Protein AF-W1Y8I5-F1 (afdb_monomer_lite)

pLDDT: mean 95.29, std 3.87, range [75.44, 98.38]

InterPro domains:
  IPR000310 Orn/Lys/Arg decarboxylase, major domain [PF01276] (2-83)
  IPR011193 Ornithine/lysine/arginine decarboxylase [PTHR45229] (4-78)
  IPR015421 Pyridoxal phosphate-dependent transferase, major domain [G3DSA:3.40.640.10] (1-37)
  IPR015422 Pyridoxal phosphate-dependent transferase, small domain [G3DSA:3.90.1150.10] (38-81)
  IPR015424 Pyridoxal phosphate-dependent transferase [SSF53383] (3-78)

Foldseek 3Di:
DVVVVVVVVVVPDDPDDDPVVVVVVVVVVVCLPDPNNVVVVVVVLVVVLVVQVVQVVVCVVDDDDGDHDPDDPDDDDSDDDDD

Radius of gyration: 21.28 Å; chains: 1; bounding box: 35×25×57 Å

Secondary structure (DSSP, 8-state):
-HHHHHHHHHHHS-SS--HHHHHHHHHHHHHTSHHHHHHHHHHHHHHHHHHHHHHHHHHHHSSS-----SS-S---SSS----

Organism: NCBI:txid408170

Sequence (83 aa):
DEEAFNEAFMMHTTTSPSYPIVASVETAAAMLRGNPGKRLINRSVERALHFRKEVQRLREESDGWFFDIWQPPQVDEAECWPV

Structure (mmCIF, N/CA/C/O backbone):
data_AF-W1Y8I5-F1
#
_entry.id   AF-W1Y8I5-F1
#
loop_
_atom_site.group_PDB
_atom_site.id
_atom_site.type_symbol
_atom_site.label_atom_id
_atom_site.label_alt_id
_atom_site.label_comp_id
_atom_site.label_asym_id
_atom_site.label_entity_id
_atom_site.label_seq_id
_atom_site.pdbx_PDB_ins_code
_atom_site.Cartn_x
_atom_site.Cartn_y
_atom_site.Cartn_z
_atom_site.occupancy
_atom_site.B_iso_or_equiv
_atom_site.auth_seq_id
_atom_site.auth_comp_id
_atom_site.auth_asym_id
_atom_site.auth_atom_id
_atom_site.pdbx_PDB_model_num
ATOM 1 N N . ASP A 1 1 ? 2.184 -14.098 -26.759 1.00 78.50 1 ASP A N 1
ATOM 2 C CA . ASP A 1 1 ? 2.453 -13.283 -27.943 1.00 78.50 1 ASP A CA 1
ATOM 3 C C . ASP A 1 1 ? 2.849 -11.900 -27.456 1.00 78.50 1 ASP A C 1
ATOM 5 O O . ASP A 1 1 ? 1.999 -11.144 -26.998 1.00 78.50 1 ASP A O 1
ATOM 9 N N . GLU A 1 2 ? 4.154 -11.670 -27.333 1.00 93.00 2 GLU A N 1
ATOM 10 C CA . GLU A 1 2 ? 4.707 -10.427 -26.775 1.00 93.00 2 GLU A CA 1
ATOM 11 C C . GLU A 1 2 ? 4.370 -9.227 -27.668 1.00 93.00 2 GLU A C 1
ATOM 13 O O . GLU A 1 2 ? 4.086 -8.144 -27.162 1.00 93.00 2 GLU A O 1
ATOM 18 N N . GLU A 1 3 ? 4.299 -9.449 -28.983 1.00 95.50 3 GLU A N 1
ATOM 19 C CA . GLU A 1 3 ? 3.963 -8.430 -29.976 1.00 95.50 3 GLU A CA 1
ATOM 20 C C . GLU A 1 3 ? 2.535 -7.915 -29.782 1.00 95.50 3 GLU A C 1
ATOM 22 O O . GLU A 1 3 ? 2.342 -6.716 -29.591 1.00 95.50 3 GLU A O 1
ATOM 27 N N . ALA A 1 4 ? 1.547 -8.813 -29.699 1.00 95.44 4 ALA A N 1
ATOM 28 C CA . ALA A 1 4 ? 0.152 -8.434 -29.462 1.00 95.44 4 ALA A CA 1
ATOM 29 C C . ALA A 1 4 ? -0.048 -7.682 -28.128 1.00 95.44 4 ALA A C 1
ATOM 31 O O . ALA A 1 4 ? -0.852 -6.752 -28.040 1.00 95.44 4 ALA A O 1
ATOM 32 N N . PHE A 1 5 ? 0.693 -8.053 -27.075 1.00 97.62 5 PHE A N 1
ATOM 33 C CA . PHE A 1 5 ? 0.656 -7.322 -25.804 1.00 97.62 5 PHE A CA 1
ATOM 34 C C . PHE A 1 5 ? 1.303 -5.936 -25.924 1.00 97.62 5 PHE A C 1
ATOM 36 O O . PHE A 1 5 ? 0.766 -4.958 -25.402 1.00 97.62 5 PHE A O 1
ATOM 43 N N . ASN A 1 6 ? 2.434 -5.835 -26.626 1.00 96.75 6 ASN A N 1
ATOM 44 C CA . ASN A 1 6 ? 3.129 -4.569 -26.828 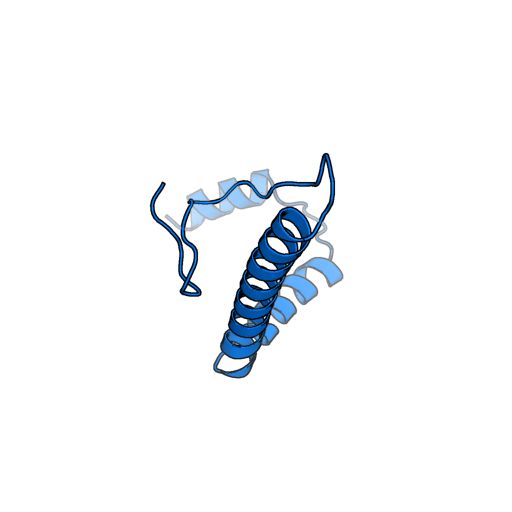1.00 96.75 6 ASN A CA 1
ATOM 45 C C . ASN A 1 6 ? 2.303 -3.595 -27.683 1.00 96.75 6 ASN A C 1
ATOM 47 O O . ASN A 1 6 ? 2.276 -2.403 -27.389 1.00 96.75 6 ASN A O 1
ATOM 51 N N . GLU A 1 7 ? 1.566 -4.085 -28.682 1.00 96.69 7 GLU A N 1
ATOM 52 C CA . GLU A 1 7 ? 0.606 -3.270 -29.433 1.00 96.69 7 GLU A CA 1
ATOM 53 C C . GLU A 1 7 ? -0.447 -2.654 -28.507 1.00 96.69 7 GLU A C 1
ATOM 55 O O . GLU A 1 7 ? -0.617 -1.434 -28.494 1.00 96.69 7 GLU A O 1
ATOM 60 N N . ALA A 1 8 ? -1.095 -3.470 -27.670 1.00 97.50 8 ALA A N 1
ATOM 61 C CA . ALA A 1 8 ? -2.074 -2.985 -26.700 1.00 97.50 8 ALA A CA 1
ATOM 62 C C . ALA A 1 8 ? -1.458 -1.997 -25.687 1.00 97.50 8 ALA A C 1
ATOM 64 O O . ALA A 1 8 ? -2.083 -0.996 -25.333 1.00 97.50 8 ALA A O 1
ATOM 65 N N . PHE A 1 9 ? -0.218 -2.233 -25.247 1.00 96.94 9 PHE A N 1
ATOM 66 C CA . PHE A 1 9 ? 0.510 -1.317 -24.365 1.00 96.94 9 PHE A CA 1
ATOM 67 C C . PHE A 1 9 ? 0.795 0.036 -25.038 1.00 96.94 9 PHE A C 1
ATOM 69 O O . PHE A 1 9 ? 0.605 1.095 -24.427 1.00 96.94 9 PHE A O 1
ATOM 76 N N . MET A 1 10 ? 1.202 0.024 -26.310 1.00 97.44 10 MET A N 1
ATOM 77 C CA . MET A 1 10 ? 1.466 1.233 -27.093 1.00 97.44 10 MET A CA 1
ATOM 78 C C . MET A 1 10 ? 0.191 2.020 -27.420 1.00 97.44 10 MET A C 1
ATOM 80 O O . MET A 1 10 ? 0.256 3.244 -27.485 1.00 97.44 10 MET A O 1
ATOM 84 N N . MET A 1 11 ? -0.975 1.370 -27.548 1.00 97.88 11 MET A N 1
ATOM 85 C CA . MET A 1 11 ? -2.258 2.068 -27.755 1.00 97.88 11 MET A CA 1
ATOM 86 C C . MET A 1 11 ? -2.610 3.043 -26.617 1.00 97.88 11 MET A C 1
ATOM 88 O O . MET A 1 11 ? -3.370 3.987 -26.831 1.00 97.88 11 MET A O 1
ATOM 92 N N . HIS A 1 12 ? -2.057 2.837 -25.417 1.00 97.94 12 HIS A N 1
ATOM 93 C CA . HIS A 1 12 ? -2.359 3.641 -24.229 1.00 97.94 12 HIS A CA 1
ATOM 94 C C . HIS A 1 12 ? -1.160 4.408 -23.660 1.00 97.94 12 HIS A C 1
ATOM 96 O O . HIS A 1 12 ? -1.340 5.257 -22.784 1.00 97.94 12 HIS A O 1
ATOM 102 N N . THR A 1 13 ? 0.052 4.150 -24.150 1.00 97.38 13 THR A N 1
ATOM 103 C CA . THR A 1 13 ? 1.265 4.816 -23.670 1.00 97.38 13 THR A CA 1
ATOM 104 C C . THR A 1 13 ? 1.629 5.972 -24.593 1.00 97.38 13 THR A C 1
ATOM 106 O O . THR A 1 13 ? 1.685 5.827 -25.809 1.00 97.38 13 THR A O 1
ATOM 109 N N . THR A 1 14 ? 1.905 7.141 -24.015 1.00 96.56 14 THR A N 1
ATOM 110 C CA . THR A 1 14 ? 2.380 8.297 -24.786 1.00 96.56 14 THR A CA 1
ATOM 111 C C . THR A 1 14 ? 3.702 7.988 -25.497 1.00 96.56 14 THR A C 1
ATOM 113 O O . THR A 1 14 ? 4.597 7.365 -24.928 1.00 96.56 14 THR A O 1
ATOM 116 N N . THR A 1 15 ? 3.871 8.504 -26.715 1.00 97.12 15 THR A N 1
ATOM 117 C CA . THR A 1 15 ? 5.142 8.446 -27.458 1.00 97.12 15 THR A CA 1
ATOM 118 C C . THR A 1 15 ? 6.217 9.369 -26.871 1.00 97.12 15 THR A C 1
ATOM 120 O O . THR A 1 15 ? 7.366 9.340 -27.304 1.00 97.12 15 THR A O 1
ATOM 123 N N . SER A 1 16 ? 5.865 10.206 -25.890 1.00 97.69 16 SER A N 1
ATOM 124 C CA . SER A 1 16 ? 6.775 11.094 -25.158 1.00 97.69 16 SER A CA 1
ATOM 125 C C . SER A 1 16 ? 6.612 10.886 -23.646 1.00 97.69 16 SER A C 1
ATOM 127 O O . SER A 1 16 ? 5.942 11.681 -22.980 1.00 97.69 16 SER A O 1
ATOM 129 N N . PRO A 1 17 ? 7.160 9.791 -23.087 1.00 96.38 17 PRO A N 1
ATOM 130 C CA . PRO A 1 17 ? 7.011 9.473 -21.672 1.00 96.38 17 PRO A CA 1
ATOM 131 C C . PRO A 1 17 ? 7.810 10.428 -20.779 1.00 96.38 17 PRO A C 1
ATOM 133 O O . PRO A 1 17 ? 8.883 10.918 -21.132 1.00 96.38 17 PRO A O 1
ATOM 136 N N . SER A 1 18 ? 7.302 10.655 -19.567 1.00 98.12 18 SER A N 1
ATOM 137 C CA . SER A 1 18 ? 8.012 11.419 -18.540 1.00 98.12 18 SER A CA 1
ATOM 138 C C . SER A 1 18 ? 9.063 10.543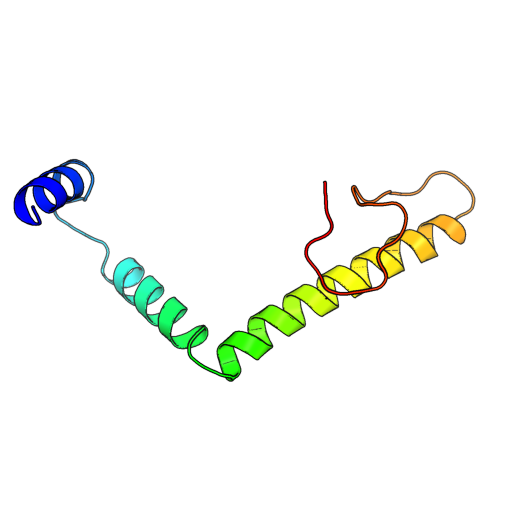 -17.860 1.00 98.12 18 SER A C 1
ATOM 140 O O . SER A 1 18 ? 8.738 9.698 -17.025 1.00 98.12 18 SER A O 1
ATOM 142 N N . TYR A 1 19 ? 10.337 10.762 -18.185 1.00 97.81 19 TYR A N 1
ATOM 143 C CA . TYR A 1 19 ? 11.461 10.038 -17.579 1.00 97.81 19 TYR A CA 1
ATOM 144 C C . TYR A 1 19 ? 11.511 10.126 -16.044 1.00 97.81 19 TYR A C 1
ATOM 146 O O . TYR A 1 19 ? 11.781 9.100 -15.422 1.00 97.81 19 TYR A O 1
ATOM 154 N N . PRO A 1 20 ? 11.198 11.269 -15.395 1.00 98.38 20 PRO A N 1
ATOM 155 C CA . PRO A 1 20 ? 11.079 11.315 -13.938 1.00 98.38 20 PRO A CA 1
ATOM 156 C C . PRO A 1 20 ? 10.050 10.328 -13.368 1.00 98.38 20 PRO A C 1
ATOM 158 O O . PRO A 1 20 ? 10.277 9.760 -12.303 1.00 98.38 20 PRO A O 1
ATOM 161 N N . ILE A 1 21 ? 8.939 10.091 -14.076 1.00 97.94 21 ILE A N 1
ATOM 162 C CA . ILE A 1 21 ? 7.924 9.108 -13.666 1.00 97.94 21 ILE A CA 1
ATOM 163 C C . ILE A 1 21 ? 8.442 7.683 -13.886 1.00 97.94 21 ILE A C 1
ATOM 165 O O . ILE A 1 21 ? 8.282 6.834 -13.018 1.00 97.94 21 ILE A O 1
ATOM 169 N N . VAL A 1 22 ? 9.118 7.417 -15.005 1.00 97.56 22 VAL A N 1
ATOM 170 C CA . VAL A 1 22 ? 9.722 6.096 -15.259 1.00 97.56 22 VAL A CA 1
ATOM 171 C C . VAL A 1 22 ? 10.760 5.754 -14.180 1.00 97.56 22 VAL A C 1
ATOM 173 O O . VAL A 1 22 ? 10.710 4.679 -13.583 1.00 97.56 22 VAL A O 1
ATOM 176 N N . ALA A 1 23 ? 11.648 6.698 -13.859 1.00 98.12 23 ALA A N 1
ATOM 177 C CA . ALA A 1 23 ? 12.666 6.526 -12.826 1.00 98.12 23 ALA A CA 1
ATOM 178 C C . ALA A 1 23 ? 12.067 6.371 -11.417 1.00 98.12 23 ALA A C 1
ATOM 180 O O . ALA A 1 23 ? 12.611 5.631 -10.593 1.00 98.12 23 ALA A O 1
ATOM 181 N N . SER A 1 24 ? 10.944 7.036 -11.115 1.00 98.38 24 SER A N 1
ATOM 182 C CA . SER A 1 24 ? 10.294 6.907 -9.806 1.00 98.38 24 SER A CA 1
ATOM 183 C C . SER A 1 24 ? 9.687 5.518 -9.600 1.00 98.38 24 SER A C 1
ATOM 185 O O . SER A 1 24 ? 9.780 4.986 -8.494 1.00 98.38 24 SER A O 1
ATOM 187 N N . VAL A 1 25 ? 9.153 4.892 -10.655 1.00 97.94 25 VAL A N 1
ATOM 188 C CA . VAL A 1 25 ? 8.643 3.511 -10.609 1.00 97.94 25 VAL A CA 1
ATOM 189 C C . VAL A 1 25 ? 9.773 2.520 -10.315 1.00 97.94 25 VAL A C 1
ATOM 191 O O . VAL A 1 25 ? 9.633 1.674 -9.428 1.00 97.94 25 VAL A O 1
ATOM 194 N N . GLU A 1 26 ? 10.921 2.651 -10.985 1.00 98.12 26 GLU A N 1
ATOM 195 C CA . GLU A 1 26 ? 12.090 1.803 -10.707 1.00 98.12 26 GLU A CA 1
ATOM 196 C C . GLU A 1 26 ? 12.639 2.039 -9.290 1.00 98.12 26 GLU A C 1
ATOM 198 O O . GLU A 1 26 ? 12.953 1.093 -8.561 1.00 98.12 26 GLU A O 1
ATOM 203 N N . THR A 1 27 ? 12.676 3.299 -8.855 1.00 98.12 27 THR A N 1
ATOM 204 C CA . THR A 1 27 ? 13.096 3.663 -7.497 1.00 98.12 27 THR A CA 1
ATOM 205 C C . THR A 1 27 ? 12.164 3.059 -6.447 1.00 98.12 27 THR A C 1
ATOM 207 O O . THR A 1 27 ? 12.641 2.502 -5.459 1.00 98.12 27 THR A O 1
ATOM 210 N N . ALA A 1 28 ? 10.846 3.093 -6.660 1.00 97.94 28 ALA A N 1
ATOM 211 C CA . ALA A 1 28 ? 9.875 2.469 -5.763 1.00 97.94 28 ALA A CA 1
ATOM 212 C C . ALA A 1 28 ? 10.090 0.948 -5.665 1.00 97.94 28 ALA A C 1
ATOM 214 O O . ALA A 1 28 ? 10.084 0.390 -4.563 1.00 97.94 28 ALA A O 1
ATOM 215 N N . ALA A 1 29 ? 10.372 0.277 -6.786 1.00 97.62 29 ALA A N 1
ATOM 216 C CA . ALA A 1 29 ? 10.728 -1.141 -6.781 1.00 97.62 29 ALA A CA 1
ATOM 217 C C . ALA A 1 29 ? 12.029 -1.406 -5.998 1.00 97.62 29 ALA A C 1
ATOM 219 O O . ALA A 1 29 ? 12.118 -2.384 -5.249 1.00 97.62 29 ALA A O 1
ATOM 220 N N . ALA A 1 30 ? 13.027 -0.525 -6.115 1.00 97.56 30 ALA A N 1
ATOM 221 C CA . ALA A 1 30 ? 14.266 -0.614 -5.345 1.00 97.56 30 ALA A CA 1
ATOM 222 C C . ALA A 1 30 ? 14.039 -0.392 -3.837 1.00 97.56 30 ALA A C 1
ATOM 224 O O . ALA A 1 30 ? 14.597 -1.133 -3.026 1.00 97.56 30 ALA A O 1
ATOM 225 N N . MET A 1 31 ? 13.177 0.555 -3.449 1.00 97.69 31 MET A N 1
ATOM 226 C CA . MET A 1 31 ? 12.806 0.811 -2.048 1.00 97.69 31 MET A CA 1
ATOM 227 C C . MET A 1 31 ? 12.146 -0.405 -1.385 1.00 97.69 31 MET A C 1
ATOM 229 O O . MET A 1 31 ? 12.360 -0.663 -0.199 1.00 97.69 31 MET A O 1
ATOM 233 N N . LEU A 1 32 ? 11.357 -1.163 -2.150 1.00 97.25 32 LEU A N 1
ATOM 234 C CA . LEU A 1 32 ? 10.649 -2.350 -1.668 1.00 97.25 32 LEU A CA 1
ATOM 235 C C . LEU A 1 32 ? 11.491 -3.634 -1.726 1.00 97.25 32 LEU A C 1
ATOM 237 O O . LEU A 1 32 ? 11.058 -4.681 -1.238 1.00 97.25 32 LEU A O 1
ATOM 241 N N . ARG A 1 33 ? 12.708 -3.582 -2.274 1.00 96.62 33 ARG A N 1
ATOM 242 C CA . ARG A 1 33 ? 13.546 -4.769 -2.450 1.00 96.62 33 ARG A CA 1
ATOM 243 C C . ARG A 1 33 ? 14.119 -5.260 -1.115 1.00 96.62 33 ARG A C 1
ATOM 245 O O . ARG A 1 33 ? 14.765 -4.529 -0.365 1.00 96.62 33 ARG A O 1
ATOM 252 N N . GLY A 1 34 ? 13.944 -6.554 -0.849 1.00 97.12 34 GLY A N 1
ATOM 253 C CA . GLY A 1 34 ? 14.572 -7.248 0.277 1.00 97.12 34 GLY A CA 1
ATOM 254 C C . GLY A 1 34 ? 14.053 -6.830 1.659 1.00 97.12 34 GLY A C 1
ATOM 255 O O . GLY A 1 34 ? 12.921 -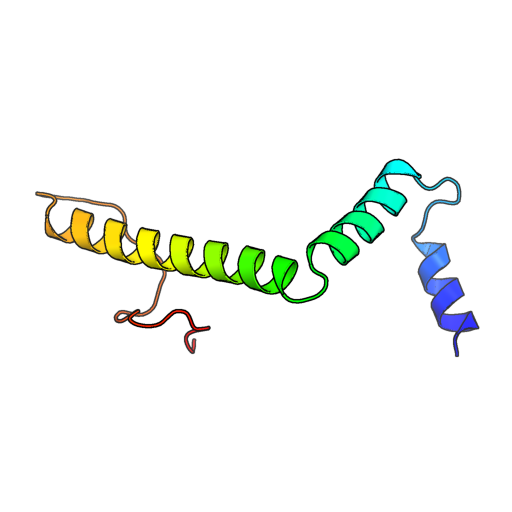6.380 1.831 1.00 97.12 34 GLY A O 1
ATOM 256 N N . ASN A 1 35 ? 14.891 -7.017 2.681 1.00 97.44 35 ASN A N 1
ATOM 257 C CA . ASN A 1 35 ? 14.517 -6.782 4.080 1.00 97.44 35 ASN A CA 1
ATOM 258 C C . ASN A 1 35 ? 14.193 -5.314 4.424 1.00 97.44 35 ASN A C 1
ATOM 260 O O . ASN A 1 35 ? 13.304 -5.094 5.248 1.00 97.44 35 ASN A O 1
ATOM 264 N N . PRO A 1 36 ? 14.860 -4.286 3.856 1.00 95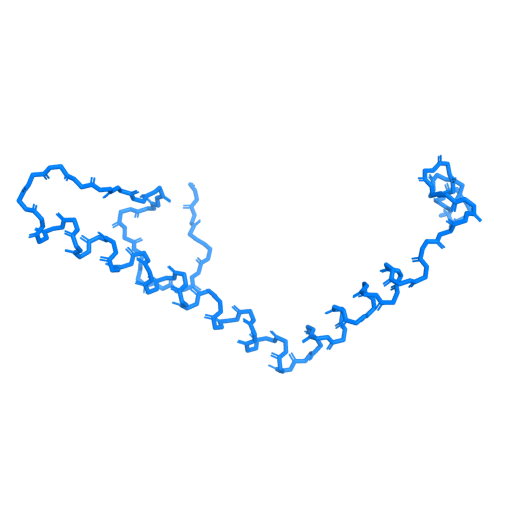.69 36 PRO A N 1
ATOM 265 C CA . PRO A 1 36 ? 14.443 -2.897 4.047 1.00 95.69 36 PRO A CA 1
ATOM 266 C C . PRO A 1 36 ? 12.996 -2.645 3.603 1.00 95.69 36 PRO A C 1
ATOM 268 O O . PRO A 1 36 ? 12.229 -2.084 4.384 1.00 95.69 36 PRO A O 1
ATOM 271 N N . GLY A 1 37 ? 12.607 -3.147 2.427 1.00 97.12 37 GLY A N 1
ATOM 272 C CA . GLY A 1 37 ? 11.242 -3.033 1.913 1.00 97.12 37 GLY A CA 1
ATOM 273 C C . GLY A 1 37 ? 10.208 -3.733 2.792 1.00 97.12 37 GLY A C 1
ATOM 274 O O . GLY A 1 37 ? 9.218 -3.120 3.187 1.00 97.12 37 GLY A O 1
ATOM 275 N N . LYS A 1 38 ? 10.481 -4.979 3.206 1.00 97.25 38 LYS A N 1
ATOM 276 C CA . LYS A 1 38 ? 9.614 -5.708 4.153 1.00 97.25 38 LYS A CA 1
ATOM 277 C C . LYS A 1 38 ? 9.398 -4.930 5.454 1.00 97.25 38 LYS A C 1
ATOM 279 O O . LYS A 1 38 ? 8.272 -4.812 5.922 1.00 97.25 38 LYS A O 1
ATOM 284 N N . ARG A 1 39 ? 10.460 -4.342 6.019 1.00 97.38 39 ARG A N 1
ATOM 285 C CA . ARG A 1 39 ? 10.358 -3.513 7.234 1.00 97.38 39 ARG A CA 1
ATOM 286 C C . ARG A 1 39 ? 9.533 -2.247 7.013 1.00 97.38 39 ARG A C 1
ATOM 288 O O . ARG A 1 39 ? 8.825 -1.842 7.928 1.00 97.38 39 ARG A O 1
ATOM 295 N N . LEU A 1 40 ? 9.634 -1.614 5.842 1.00 96.81 40 LEU A N 1
ATOM 296 C CA . LEU A 1 40 ? 8.853 -0.419 5.515 1.00 96.81 40 LEU A CA 1
ATOM 297 C C . LEU A 1 40 ? 7.348 -0.724 5.523 1.00 96.81 40 LEU A C 1
ATOM 299 O O . LEU A 1 40 ? 6.576 0.002 6.153 1.00 96.81 40 LEU A O 1
ATOM 303 N N . ILE A 1 41 ? 6.951 -1.827 4.884 1.00 97.50 41 ILE A N 1
ATOM 304 C CA . ILE A 1 41 ? 5.553 -2.269 4.840 1.00 97.50 41 ILE A CA 1
ATOM 305 C C . ILE A 1 41 ? 5.075 -2.708 6.226 1.00 97.50 41 ILE A C 1
ATOM 307 O O . ILE A 1 41 ? 4.082 -2.171 6.711 1.00 97.50 41 ILE A O 1
ATOM 311 N N . ASN A 1 42 ? 5.814 -3.585 6.913 1.00 96.62 42 ASN A N 1
ATOM 312 C CA . ASN A 1 42 ? 5.411 -4.092 8.230 1.00 96.62 42 ASN A CA 1
ATOM 313 C C . ASN A 1 42 ? 5.218 -2.968 9.251 1.00 96.62 42 ASN A C 1
ATOM 315 O O . ASN A 1 42 ? 4.200 -2.931 9.929 1.00 96.62 42 ASN A O 1
ATOM 319 N N . ARG A 1 43 ? 6.120 -1.977 9.290 1.00 96.56 43 ARG A N 1
ATOM 320 C CA . ARG A 1 43 ? 5.959 -0.806 10.170 1.00 96.56 43 ARG A CA 1
ATOM 321 C C . ARG A 1 43 ? 4.696 -0.010 9.862 1.00 96.56 43 ARG A C 1
ATOM 323 O O . ARG A 1 43 ? 4.111 0.575 10.768 1.00 96.56 43 ARG A O 1
ATOM 330 N N . SER A 1 44 ? 4.304 0.066 8.593 1.00 97.25 44 SER A N 1
ATOM 331 C CA . SER A 1 44 ? 3.092 0.778 8.182 1.00 97.25 44 SER A CA 1
ATOM 332 C C . SER A 1 44 ? 1.842 0.021 8.638 1.00 97.25 44 SER A C 1
ATOM 334 O O . SER A 1 44 ? 0.926 0.637 9.180 1.00 97.25 44 SER A O 1
ATOM 336 N N . VAL A 1 45 ? 1.844 -1.310 8.513 1.00 97.19 45 VAL A N 1
ATOM 337 C CA . VAL A 1 45 ? 0.767 -2.188 9.002 1.00 97.19 45 VAL A CA 1
ATOM 338 C C . VAL A 1 45 ? 0.662 -2.143 10.531 1.00 97.19 45 VAL A C 1
ATOM 340 O O . VAL A 1 45 ? -0.421 -1.918 11.061 1.00 97.19 45 VAL A O 1
ATOM 343 N N . GLU A 1 46 ? 1.780 -2.265 11.248 1.00 96.50 46 GLU A N 1
ATOM 344 C CA . GLU A 1 46 ? 1.831 -2.191 12.716 1.00 96.50 46 GLU A CA 1
ATOM 345 C C . GLU A 1 46 ? 1.311 -0.844 13.238 1.00 96.50 46 GLU A C 1
ATOM 347 O O . GLU A 1 46 ? 0.527 -0.802 14.186 1.00 96.50 46 GLU A O 1
ATOM 352 N N . ARG A 1 47 ? 1.690 0.271 12.596 1.00 97.31 47 ARG A N 1
ATOM 353 C CA . ARG A 1 47 ? 1.172 1.603 12.950 1.00 97.31 47 ARG A CA 1
ATOM 354 C C . ARG A 1 47 ? -0.322 1.730 12.681 1.00 97.31 47 ARG A C 1
ATOM 356 O O . ARG A 1 47 ? -1.020 2.337 13.489 1.00 97.31 47 ARG A O 1
ATOM 363 N N . ALA A 1 48 ? -0.813 1.169 11.577 1.00 97.00 48 ALA A N 1
ATOM 364 C CA . ALA A 1 48 ? -2.240 1.163 11.278 1.00 97.00 48 ALA A CA 1
ATOM 365 C C . ALA A 1 48 ? -3.024 0.350 12.322 1.00 97.00 48 ALA A C 1
ATOM 367 O O . ALA A 1 48 ? -4.059 0.815 12.794 1.00 97.00 48 ALA A O 1
ATOM 368 N N . LEU A 1 49 ? -2.517 -0.815 12.737 1.00 96.25 49 LEU A N 1
ATOM 369 C CA . LEU A 1 49 ? -3.115 -1.612 13.811 1.00 96.25 49 LEU A CA 1
ATOM 370 C C . LEU A 1 49 ? -3.111 -0.859 15.147 1.00 96.25 49 LEU A C 1
ATOM 372 O O . LEU A 1 49 ? -4.130 -0.812 15.832 1.00 96.25 49 LEU A O 1
ATOM 376 N N . HIS A 1 50 ? -1.990 -0.228 15.500 1.00 96.25 50 HIS A N 1
ATOM 377 C CA . HIS A 1 50 ? -1.896 0.581 16.713 1.00 96.25 50 HIS A CA 1
ATOM 378 C C . HIS A 1 50 ? -2.907 1.735 16.701 1.00 96.25 50 HIS A C 1
ATOM 380 O O . HIS A 1 50 ? -3.608 1.950 17.684 1.00 96.25 50 HIS A O 1
ATOM 386 N N . PHE A 1 51 ? -3.031 2.451 15.579 1.00 96.44 51 PHE A N 1
ATOM 387 C CA . PHE A 1 51 ? -4.031 3.507 15.419 1.00 96.44 51 PHE A CA 1
ATOM 388 C C . PHE A 1 51 ? -5.460 2.976 15.597 1.00 96.44 51 PHE A C 1
ATOM 390 O O . PHE A 1 51 ? -6.273 3.613 16.261 1.00 96.44 51 PHE A O 1
ATOM 397 N N . ARG A 1 52 ? -5.759 1.786 15.062 1.00 96.19 52 ARG A N 1
ATOM 398 C CA . ARG A 1 52 ? -7.075 1.152 15.214 1.00 96.19 52 ARG A CA 1
ATOM 399 C C . ARG A 1 52 ? -7.424 0.864 16.669 1.00 96.19 52 ARG A C 1
ATOM 401 O O . ARG A 1 52 ? -8.524 1.196 17.104 1.00 96.19 52 ARG A O 1
ATOM 408 N N . LYS A 1 53 ? -6.482 0.281 17.413 1.00 94.75 53 LYS A N 1
ATOM 409 C CA . LYS A 1 53 ? -6.642 0.007 18.849 1.00 94.75 53 LYS A CA 1
ATOM 410 C C . LYS A 1 53 ? -6.816 1.302 19.641 1.00 94.75 53 LYS A C 1
ATOM 412 O O . LYS A 1 53 ? -7.671 1.371 20.514 1.00 94.75 53 LYS A O 1
ATOM 417 N N . GLU A 1 54 ? -6.071 2.342 19.280 1.00 96.00 54 GLU A N 1
ATOM 418 C CA . GLU A 1 54 ? -6.136 3.633 19.960 1.00 96.00 54 GLU A CA 1
ATOM 419 C C . GLU A 1 54 ? -7.479 4.346 19.769 1.00 96.00 54 GLU A C 1
ATOM 421 O O . GLU A 1 54 ? -8.022 4.897 20.722 1.00 96.00 54 GLU A O 1
ATOM 426 N N . VAL A 1 55 ? -8.064 4.299 18.569 1.00 95.75 55 VAL A N 1
ATOM 427 C CA . VAL A 1 55 ? -9.397 4.877 18.337 1.00 95.75 55 VAL A CA 1
ATOM 428 C C . VAL A 1 55 ? -10.479 4.125 19.112 1.00 95.75 55 VAL A C 1
ATOM 430 O O . VAL A 1 55 ? -11.367 4.772 19.660 1.00 95.75 55 VAL A O 1
ATOM 433 N N . GLN A 1 56 ? -10.399 2.792 19.204 1.00 94.50 56 GLN A N 1
ATOM 434 C CA . GLN A 1 56 ? -11.337 2.008 20.022 1.00 94.50 56 GLN A CA 1
ATOM 435 C C . GLN A 1 56 ? -11.180 2.322 21.516 1.00 94.50 56 GLN A C 1
ATOM 437 O O . GLN A 1 56 ? -12.168 2.608 22.183 1.00 94.50 56 GLN A O 1
ATOM 442 N N . ARG A 1 57 ? -9.941 2.394 22.017 1.00 95.19 57 ARG A N 1
ATOM 443 C CA . ARG A 1 57 ? -9.653 2.807 23.399 1.00 95.19 57 ARG A CA 1
ATOM 444 C C . ARG A 1 57 ? -10.239 4.188 23.710 1.00 95.19 57 ARG A C 1
ATOM 446 O O . ARG A 1 57 ? -10.943 4.358 24.697 1.00 95.19 57 ARG A O 1
ATOM 453 N N . LEU A 1 58 ? -9.994 5.174 22.843 1.00 96.56 58 LEU A N 1
ATOM 454 C CA . LEU A 1 58 ? -10.518 6.533 23.019 1.00 96.56 58 LEU A CA 1
ATOM 455 C C . LEU A 1 58 ? -12.045 6.591 22.928 1.00 96.56 58 LEU A C 1
ATOM 457 O O . LEU A 1 58 ? -12.656 7.400 23.619 1.00 96.56 58 LEU A O 1
ATOM 461 N N . ARG A 1 59 ? -12.666 5.744 22.102 1.00 94.88 59 ARG A N 1
ATOM 462 C CA . ARG A 1 59 ? -14.125 5.618 22.028 1.00 94.88 59 ARG A CA 1
ATOM 463 C C . ARG A 1 59 ? -14.713 5.123 23.348 1.00 94.88 59 ARG A C 1
ATOM 465 O O . ARG A 1 59 ? -15.726 5.662 23.774 1.00 94.88 59 ARG A O 1
ATOM 472 N N . GLU A 1 60 ? -14.094 4.125 23.973 1.00 94.06 60 GLU A N 1
ATOM 473 C CA . GLU A 1 60 ? -14.525 3.576 25.268 1.00 94.06 60 GLU A CA 1
ATOM 474 C C . GLU A 1 60 ? -14.346 4.575 26.419 1.00 94.06 60 GLU A C 1
ATOM 476 O O . GLU A 1 60 ? -15.158 4.610 27.340 1.00 94.06 60 GLU A O 1
ATOM 481 N N . GLU A 1 61 ? -13.302 5.404 26.356 1.00 96.75 61 GLU A N 1
ATOM 482 C CA . GLU A 1 61 ? -13.002 6.433 27.361 1.00 96.75 61 GLU A CA 1
ATOM 483 C C . GLU A 1 61 ? -13.789 7.740 27.168 1.00 96.75 61 GLU A C 1
ATOM 485 O O . GLU A 1 61 ? -13.771 8.602 28.048 1.00 96.75 61 GLU A O 1
ATOM 490 N N . SER A 1 62 ? -14.443 7.928 26.020 1.00 96.19 62 SER A N 1
ATOM 491 C CA . SER A 1 62 ? -15.148 9.171 25.703 1.00 96.19 62 SER A CA 1
ATOM 492 C C . SER A 1 62 ? -16.575 9.169 26.242 1.00 96.19 62 SER A C 1
ATOM 494 O O . SER A 1 62 ? -17.392 8.321 25.887 1.00 96.19 62 SER A O 1
ATOM 496 N N . ASP A 1 63 ? -16.918 10.201 27.011 1.00 93.56 63 ASP A N 1
ATOM 497 C CA . ASP A 1 63 ? -18.292 10.445 27.445 1.00 93.56 63 ASP A CA 1
ATOM 498 C C . ASP A 1 63 ? -19.122 11.038 26.292 1.00 93.56 63 ASP A C 1
ATOM 500 O O . ASP A 1 63 ? -19.145 12.250 26.061 1.00 93.56 63 ASP A O 1
ATOM 504 N N . GLY A 1 64 ? -19.819 10.177 25.548 1.00 94.25 64 GLY A N 1
ATOM 505 C CA . GLY A 1 64 ? -20.759 10.574 24.499 1.00 94.25 64 GLY A CA 1
ATOM 506 C C . GLY A 1 64 ? -20.434 9.978 23.132 1.00 94.25 64 GLY A C 1
ATOM 507 O O . GLY A 1 64 ? -19.976 8.847 23.015 1.00 94.25 64 GLY A O 1
ATOM 508 N N . TRP A 1 65 ? -20.742 10.718 22.066 1.00 95.69 65 TRP A N 1
ATOM 509 C CA . TRP A 1 65 ? -20.454 10.261 20.708 1.00 95.69 65 TRP A CA 1
ATOM 510 C C . TRP A 1 65 ? -18.957 10.367 20.399 1.00 95.69 65 TRP A C 1
ATOM 512 O O . TRP A 1 65 ? -18.333 11.394 20.667 1.00 95.69 65 TRP A O 1
ATOM 522 N N . PHE A 1 66 ? -18.410 9.334 19.759 1.00 96.62 66 PHE A N 1
ATOM 523 C CA . PHE A 1 66 ? -17.045 9.321 19.247 1.00 96.62 66 PHE A CA 1
ATOM 524 C C . PHE A 1 66 ? -16.972 8.618 17.885 1.00 96.62 66 PHE A C 1
ATOM 526 O O . PHE A 1 66 ? -17.899 7.911 17.474 1.00 96.62 66 PHE A O 1
ATOM 533 N N . PHE A 1 67 ? -15.853 8.803 17.183 1.00 96.25 67 PHE A N 1
ATOM 534 C CA . PHE A 1 67 ? -15.583 8.124 15.919 1.00 96.25 67 PHE A CA 1
ATOM 535 C C . PHE A 1 67 ? -15.558 6.597 16.082 1.00 96.25 67 PHE A C 1
ATOM 537 O O . PHE A 1 67 ? -15.298 6.060 17.160 1.00 96.25 67 PHE A O 1
ATOM 544 N N . ASP A 1 68 ? -15.840 5.895 14.987 1.00 94.06 68 ASP A N 1
ATOM 545 C CA . ASP A 1 68 ? -15.655 4.449 14.878 1.00 94.06 68 ASP A CA 1
ATOM 546 C C . ASP A 1 68 ? -14.747 4.122 13.701 1.00 94.06 68 ASP A C 1
ATOM 548 O O . ASP A 1 68 ? -14.558 4.938 12.791 1.00 94.06 68 ASP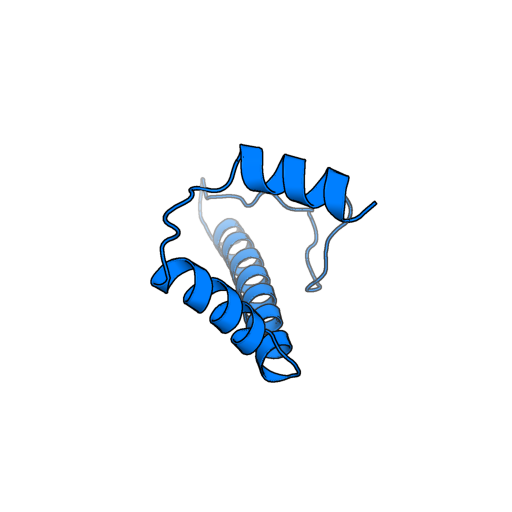 A O 1
ATOM 552 N N . ILE A 1 69 ? -14.237 2.899 13.691 1.00 95.00 69 ILE A N 1
ATOM 553 C CA . ILE A 1 69 ? -13.467 2.367 12.579 1.00 95.00 69 ILE A CA 1
ATOM 554 C C . ILE A 1 69 ? -14.246 1.232 11.935 1.00 95.00 69 ILE A C 1
ATOM 556 O O . ILE A 1 69 ? -14.708 0.316 12.604 1.00 95.00 69 ILE A O 1
ATOM 560 N N . TRP A 1 70 ? -14.324 1.256 10.606 1.00 94.81 70 TRP A N 1
ATOM 561 C CA . TRP A 1 70 ? -14.829 0.121 9.847 1.00 94.81 70 TRP A CA 1
ATOM 562 C C . TRP A 1 70 ? -13.808 -1.027 9.884 1.00 94.81 70 TRP A C 1
ATOM 564 O O . TRP A 1 70 ? -12.757 -0.968 9.232 1.00 94.81 70 TRP A O 1
ATOM 574 N N . GLN A 1 71 ? -14.079 -2.019 10.733 1.00 94.12 71 GLN A N 1
ATOM 575 C CA . GLN A 1 71 ? -13.246 -3.199 10.976 1.00 94.12 71 GLN A CA 1
ATOM 576 C C . GLN A 1 71 ? -14.047 -4.315 11.672 1.00 94.12 71 GLN A C 1
ATOM 578 O O . GLN A 1 71 ? -15.138 -4.041 12.180 1.00 94.12 71 GLN A O 1
ATOM 583 N N . PRO A 1 72 ? -13.519 -5.552 11.732 1.00 93.44 72 PRO A N 1
ATOM 584 C CA . PRO A 1 72 ? -14.092 -6.609 12.561 1.00 93.44 72 PRO A CA 1
ATOM 585 C C . PRO A 1 72 ? -14.130 -6.232 14.053 1.00 93.44 72 PRO A C 1
ATOM 587 O O . PRO A 1 72 ? -13.338 -5.391 14.487 1.00 93.44 72 PRO A O 1
ATOM 590 N N . PRO A 1 73 ? -14.988 -6.876 14.866 1.00 89.25 73 PRO A N 1
ATOM 591 C CA . PRO A 1 73 ? -15.093 -6.554 16.290 1.00 89.25 73 PRO A CA 1
ATOM 592 C C . PRO A 1 73 ? -13.807 -6.830 17.085 1.00 89.25 73 PRO A C 1
ATOM 594 O O . PRO A 1 73 ? -13.544 -6.146 18.069 1.00 89.25 73 PRO A O 1
ATOM 597 N N . GLN A 1 74 ? -12.995 -7.805 16.662 1.00 87.00 74 GLN A N 1
ATOM 598 C CA . GLN A 1 74 ? -11.699 -8.124 17.263 1.00 87.00 74 GLN A CA 1
ATOM 599 C C . GLN A 1 74 ? -10.578 -7.989 16.230 1.00 87.00 74 GLN A C 1
ATOM 601 O O . GLN A 1 74 ? -10.669 -8.530 15.129 1.00 87.00 74 GLN A O 1
ATOM 606 N N . VAL A 1 75 ? -9.517 -7.267 16.599 1.00 89.12 75 VAL A N 1
ATOM 607 C CA . VAL A 1 75 ? -8.343 -7.002 15.753 1.00 89.12 75 VAL A CA 1
ATOM 608 C C . VAL A 1 75 ? -7.061 -7.120 16.580 1.00 89.12 75 VAL A C 1
ATOM 610 O O . VAL A 1 75 ? -6.447 -6.131 16.987 1.00 89.12 75 VAL A O 1
ATOM 613 N N . ASP A 1 76 ? -6.660 -8.354 16.873 1.00 86.88 76 ASP A N 1
ATOM 614 C CA . ASP A 1 76 ? -5.521 -8.616 17.760 1.00 86.88 76 ASP A CA 1
ATOM 615 C C . ASP A 1 76 ? -4.186 -8.604 17.019 1.00 86.88 76 ASP A C 1
ATOM 617 O O . ASP A 1 76 ? -3.223 -7.988 17.498 1.00 86.88 76 ASP A O 1
ATOM 621 N N . GLU A 1 77 ? -4.165 -9.199 15.826 1.00 90.44 77 GLU A N 1
ATOM 622 C CA . GLU A 1 77 ? -2.967 -9.423 15.023 1.00 90.44 77 GLU A CA 1
ATOM 623 C C . GLU A 1 77 ? -2.925 -8.570 13.749 1.00 90.44 77 GLU A C 1
ATOM 625 O O . GLU A 1 77 ? -3.942 -8.123 13.214 1.00 90.44 77 GLU A O 1
ATOM 630 N N . ALA A 1 78 ? -1.702 -8.326 13.271 1.00 90.19 78 ALA A N 1
ATOM 631 C CA . ALA A 1 78 ? -1.415 -7.579 12.051 1.00 90.19 78 ALA A CA 1
ATOM 632 C C . ALA A 1 78 ? -1.563 -8.482 10.818 1.00 90.19 78 ALA A C 1
ATOM 634 O O . ALA A 1 78 ? -0.580 -8.831 10.162 1.00 90.19 78 ALA A O 1
ATOM 635 N N . GLU A 1 79 ? -2.800 -8.856 10.517 1.00 91.94 79 GLU A N 1
ATOM 636 C CA . GLU A 1 79 ? -3.156 -9.729 9.401 1.00 91.94 79 GLU A CA 1
ATOM 637 C C . GL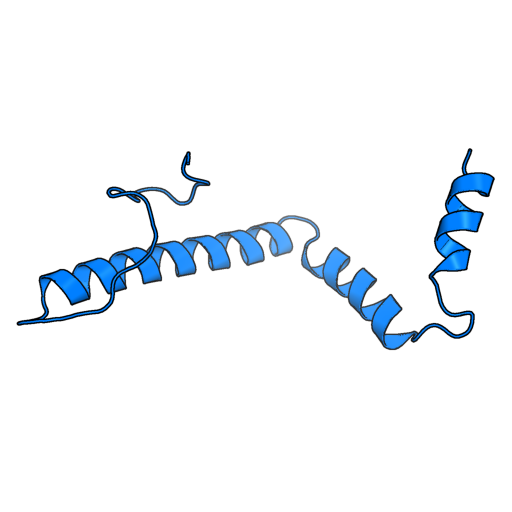U A 1 79 ? -4.242 -9.115 8.507 1.00 91.94 79 GLU A C 1
ATOM 639 O O . GLU A 1 79 ? -4.833 -8.076 8.812 1.00 91.94 79 GLU A O 1
ATOM 644 N N . CYS A 1 80 ? -4.495 -9.751 7.365 1.00 94.50 80 CYS A N 1
ATOM 645 C CA . CYS A 1 80 ? -5.652 -9.428 6.541 1.00 94.50 80 CYS A CA 1
ATOM 646 C C . CYS A 1 80 ? -6.865 -10.183 7.086 1.00 94.50 80 CYS A C 1
ATOM 648 O O . CYS A 1 80 ? -7.010 -11.376 6.827 1.00 94.50 80 CYS A O 1
ATOM 650 N N . TRP A 1 81 ? -7.721 -9.489 7.834 1.00 92.94 81 TRP A N 1
ATOM 651 C CA . TRP A 1 81 ? -8.898 -10.109 8.436 1.00 92.94 81 TRP A CA 1
ATOM 652 C C . TRP A 1 81 ? -9.900 -10.592 7.377 1.00 92.94 81 TRP A C 1
ATOM 654 O O . TRP A 1 81 ? -10.097 -9.901 6.369 1.00 92.94 81 TRP A O 1
ATOM 664 N N . PRO A 1 82 ? -10.541 -11.755 7.591 1.00 87.88 82 PRO A N 1
ATOM 665 C CA . PRO A 1 82 ? -11.590 -12.237 6.703 1.00 87.88 82 PRO A CA 1
ATOM 666 C C . PRO A 1 82 ? -12.775 -11.263 6.692 1.00 87.88 82 PRO A C 1
ATOM 668 O O . PRO A 1 82 ? -13.084 -10.635 7.707 1.00 87.88 82 PRO A O 1
ATOM 671 N N . VAL A 1 83 ? -13.408 -11.143 5.522 1.00 75.44 83 VAL A N 1
ATOM 672 C CA . VAL A 1 83 ? -14.610 -10.324 5.292 1.00 75.44 83 VAL A CA 1
ATOM 673 C C . VAL A 1 83 ? -15.862 -11.139 5.575 1.00 75.44 83 VAL A C 1
ATOM 675 O O . VAL A 1 83 ? -15.890 -12.315 5.144 1.00 75.44 83 VAL A O 1
#